Protein AF-A0A523HJ78-F1 (afdb_monomer)

Structure (mmCIF, N/CA/C/O backbone):
data_AF-A0A523HJ78-F1
#
_entry.id   AF-A0A523HJ78-F1
#
loop_
_atom_site.group_PDB
_atom_site.id
_atom_site.type_symbol
_atom_site.label_atom_id
_atom_site.label_alt_id
_atom_site.label_comp_id
_atom_site.label_asym_id
_atom_site.label_entity_id
_atom_site.label_seq_id
_atom_site.pdbx_PDB_ins_code
_atom_site.Cartn_x
_atom_site.Cartn_y
_atom_site.Cartn_z
_atom_site.occupancy
_atom_site.B_iso_or_equiv
_atom_site.auth_seq_id
_atom_site.auth_comp_id
_atom_site.auth_asym_id
_atom_site.auth_atom_id
_atom_site.pdbx_PDB_model_num
ATOM 1 N N . MET A 1 1 ? -16.618 4.030 14.681 1.00 88.31 1 MET A N 1
ATOM 2 C CA . MET A 1 1 ? -16.166 2.659 14.354 1.00 88.31 1 MET A CA 1
ATOM 3 C C . MET A 1 1 ? -16.275 2.341 12.860 1.00 88.31 1 MET A C 1
ATOM 5 O O . MET A 1 1 ? -15.253 2.051 12.257 1.00 88.31 1 MET A O 1
ATOM 9 N N . ASN A 1 2 ? -17.450 2.481 12.231 1.00 92.19 2 ASN A N 1
ATOM 10 C CA . ASN A 1 2 ? -17.674 2.124 10.814 1.00 92.19 2 ASN A CA 1
ATOM 11 C C . ASN A 1 2 ? -16.677 2.737 9.815 1.00 92.19 2 ASN A C 1
ATOM 13 O O . ASN A 1 2 ? -16.210 2.039 8.924 1.00 92.19 2 ASN A O 1
ATOM 17 N N . TYR A 1 3 ? -16.302 4.008 9.984 1.00 95.19 3 TYR A N 1
ATOM 18 C CA . TYR A 1 3 ? -15.276 4.649 9.150 1.00 95.19 3 TYR A CA 1
ATOM 19 C C . TYR A 1 3 ? -13.937 3.888 9.161 1.00 95.19 3 TYR A C 1
ATOM 21 O O . TYR A 1 3 ? -13.373 3.631 8.105 1.00 95.19 3 TYR A O 1
ATOM 29 N N . ILE A 1 4 ? -13.456 3.481 10.343 1.00 95.50 4 ILE A N 1
ATOM 30 C CA . ILE A 1 4 ? -12.181 2.759 10.499 1.00 95.50 4 ILE A CA 1
ATOM 31 C C . ILE A 1 4 ? -12.252 1.427 9.750 1.00 95.50 4 ILE A C 1
ATOM 33 O O . ILE A 1 4 ? -11.344 1.098 8.998 1.00 95.50 4 ILE A O 1
ATOM 37 N N . ILE A 1 5 ? -13.361 0.700 9.898 1.00 97.25 5 ILE A N 1
ATOM 38 C CA . ILE A 1 5 ? -13.595 -0.565 9.191 1.00 97.25 5 ILE A CA 1
ATOM 39 C C . ILE A 1 5 ? -13.517 -0.353 7.675 1.00 97.25 5 ILE A C 1
ATOM 41 O O . ILE A 1 5 ? -12.787 -1.066 6.990 1.00 97.25 5 ILE A O 1
ATOM 45 N N . TRP A 1 6 ? -14.221 0.650 7.149 1.00 97.50 6 TRP A N 1
ATOM 46 C CA . TRP A 1 6 ? -14.258 0.905 5.710 1.00 97.50 6 TRP A CA 1
ATOM 47 C C . TRP A 1 6 ? -12.924 1.368 5.136 1.00 97.50 6 TRP A C 1
ATOM 49 O O . TRP A 1 6 ? -12.568 0.919 4.052 1.00 97.50 6 TRP A O 1
ATOM 59 N N . VAL A 1 7 ? -12.153 2.181 5.862 1.00 96.81 7 VAL A N 1
ATOM 60 C CA . VAL A 1 7 ? -10.800 2.572 5.435 1.00 96.81 7 VAL A CA 1
ATOM 61 C C . VAL A 1 7 ? -9.932 1.336 5.188 1.00 96.81 7 VAL A C 1
ATOM 63 O O . VAL A 1 7 ? -9.307 1.227 4.137 1.00 96.81 7 VAL A O 1
ATOM 66 N N . TYR A 1 8 ? -9.932 0.369 6.108 1.00 97.12 8 TYR A N 1
ATOM 67 C CA . TYR A 1 8 ? -9.113 -0.837 5.958 1.00 97.12 8 TYR A CA 1
ATOM 68 C C . TYR A 1 8 ? -9.699 -1.829 4.950 1.00 97.12 8 TYR A C 1
ATOM 70 O O . TYR A 1 8 ? -8.938 -2.456 4.221 1.00 97.12 8 TYR A O 1
ATOM 78 N N . ARG A 1 9 ? -11.029 -1.939 4.824 1.00 97.56 9 ARG A N 1
ATOM 79 C CA . ARG A 1 9 ? -11.652 -2.773 3.778 1.00 97.56 9 ARG A CA 1
ATOM 80 C C . ARG A 1 9 ? -11.354 -2.264 2.379 1.00 97.56 9 ARG A C 1
ATOM 82 O O . ARG A 1 9 ? -10.978 -3.049 1.516 1.00 97.56 9 ARG A O 1
ATOM 89 N N . LEU A 1 10 ? -11.511 -0.963 2.154 1.00 96.88 10 LEU A N 1
ATOM 90 C CA . LEU A 1 10 ? -11.207 -0.361 0.860 1.00 96.88 10 LEU A CA 1
ATOM 91 C C . LEU A 1 10 ? -9.705 -0.441 0.567 1.00 96.88 10 LEU A C 1
ATOM 93 O O . LEU A 1 10 ? -9.334 -0.751 -0.561 1.00 96.88 10 LEU A O 1
ATOM 97 N N . GLY A 1 11 ? -8.855 -0.270 1.584 1.00 95.38 11 GLY A N 1
ATOM 98 C CA . GLY A 1 11 ? -7.416 -0.504 1.472 1.00 95.38 11 GLY A CA 1
ATOM 99 C C . GLY A 1 11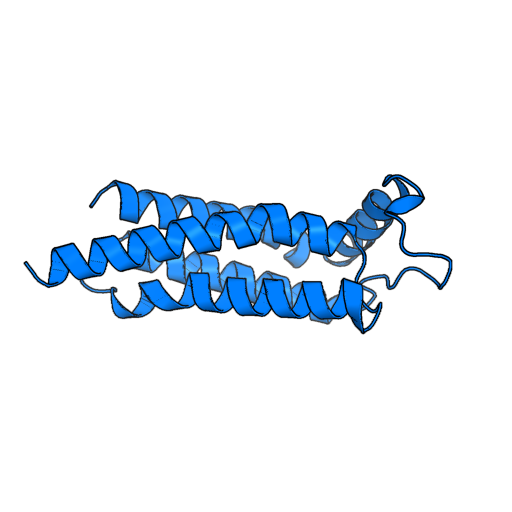 ? -7.074 -1.943 1.071 1.00 95.38 11 GLY A C 1
ATOM 100 O O . GLY A 1 11 ? -6.277 -2.156 0.159 1.00 95.38 11 GLY A O 1
ATOM 101 N N . ALA A 1 12 ? -7.728 -2.936 1.683 1.00 96.56 12 ALA A N 1
ATOM 102 C CA . ALA A 1 12 ? -7.568 -4.346 1.333 1.00 96.56 12 ALA A CA 1
ATOM 103 C C . ALA A 1 12 ? -7.986 -4.632 -0.116 1.00 96.56 12 ALA A C 1
ATOM 105 O O . ALA A 1 12 ? -7.216 -5.212 -0.879 1.00 96.56 12 ALA A O 1
ATOM 106 N N . ILE A 1 13 ? -9.173 -4.166 -0.517 1.00 95.69 13 ILE A N 1
ATOM 107 C CA . ILE A 1 13 ? -9.682 -4.321 -1.885 1.00 95.69 13 ILE A CA 1
ATOM 108 C C . ILE A 1 13 ? -8.730 -3.665 -2.888 1.00 95.69 13 ILE A C 1
ATOM 110 O O . ILE A 1 13 ? -8.387 -4.280 -3.896 1.00 95.69 13 ILE A O 1
ATOM 114 N N . SER A 1 14 ? -8.258 -2.450 -2.596 1.00 92.62 14 SER A N 1
ATOM 115 C CA . SER A 1 14 ? -7.275 -1.750 -3.423 1.00 92.62 14 SER A CA 1
ATOM 116 C C . SER A 1 14 ? -6.012 -2.590 -3.603 1.00 92.62 14 SER A C 1
ATOM 118 O O . SER A 1 14 ? -5.589 -2.796 -4.736 1.00 92.62 14 SER A O 1
ATOM 120 N N . ASN A 1 15 ? -5.432 -3.107 -2.515 1.00 92.94 15 ASN A N 1
ATOM 121 C CA . ASN A 1 15 ? -4.224 -3.925 -2.582 1.00 92.94 15 ASN A CA 1
ATOM 122 C C . ASN A 1 15 ? -4.446 -5.224 -3.373 1.00 92.94 15 ASN A C 1
ATOM 124 O O . ASN A 1 15 ? -3.601 -5.569 -4.194 1.00 92.94 15 ASN A O 1
ATOM 128 N N . TRP A 1 16 ? -5.568 -5.928 -3.196 1.00 94.38 16 TRP A N 1
ATOM 129 C CA . TRP A 1 16 ? -5.876 -7.111 -4.009 1.00 94.38 16 TRP A CA 1
ATOM 130 C C . TRP A 1 16 ? -5.968 -6.773 -5.500 1.00 94.38 16 TRP A C 1
ATOM 132 O O . TRP A 1 16 ? -5.332 -7.442 -6.311 1.00 94.38 16 TRP A O 1
ATOM 142 N N . LEU A 1 17 ? -6.700 -5.718 -5.867 1.00 89.88 17 LEU A N 1
ATOM 143 C CA . LEU A 1 17 ? -6.899 -5.341 -7.270 1.00 89.88 17 LEU A CA 1
ATOM 144 C C . LEU A 1 17 ? -5.588 -4.969 -7.969 1.00 89.88 17 LEU A C 1
ATOM 146 O O . LEU A 1 17 ? -5.347 -5.418 -9.089 1.00 89.88 17 LEU A O 1
ATOM 150 N N . VAL A 1 18 ? -4.728 -4.182 -7.315 1.00 85.06 18 VAL A N 1
ATOM 151 C CA . VAL A 1 18 ? -3.473 -3.724 -7.935 1.00 85.06 18 VAL A CA 1
ATOM 152 C C . VAL A 1 18 ? -2.402 -4.812 -8.015 1.00 85.06 18 VAL A C 1
ATOM 154 O O . VAL A 1 18 ? -1.525 -4.739 -8.871 1.00 85.06 18 VAL A O 1
ATOM 157 N N . THR A 1 19 ? -2.469 -5.836 -7.160 1.00 87.88 19 THR A N 1
ATOM 158 C CA . THR A 1 19 ? -1.452 -6.902 -7.100 1.00 87.88 19 THR A CA 1
ATOM 159 C C . THR A 1 19 ? -1.830 -8.152 -7.881 1.00 87.88 19 THR A C 1
ATOM 161 O O . THR A 1 19 ? -0.943 -8.852 -8.365 1.00 87.88 19 THR A O 1
ATOM 164 N N . PHE A 1 20 ? -3.126 -8.431 -8.055 1.00 83.88 20 PHE A N 1
ATOM 165 C CA . PHE A 1 20 ? -3.595 -9.670 -8.676 1.00 83.88 20 PHE A CA 1
ATOM 166 C C . PHE A 1 20 ? -3.020 -9.880 -10.083 1.00 83.88 20 PHE A C 1
ATOM 168 O O . PHE A 1 20 ? -2.505 -10.953 -10.395 1.00 83.88 20 PHE A O 1
ATOM 175 N N . ILE A 1 21 ? -3.034 -8.838 -10.919 1.00 79.44 21 ILE A N 1
ATOM 176 C CA . ILE A 1 21 ? -2.528 -8.924 -12.298 1.00 79.44 21 ILE A CA 1
ATOM 177 C C . ILE A 1 21 ? -1.015 -9.171 -12.311 1.00 79.44 21 ILE A C 1
ATOM 179 O O . ILE A 1 21 ? -0.538 -9.985 -13.097 1.00 79.44 21 ILE A O 1
ATOM 183 N N . ALA A 1 22 ? -0.271 -8.531 -11.409 1.00 81.31 22 ALA A N 1
ATOM 184 C CA . ALA A 1 22 ? 1.177 -8.685 -11.323 1.00 81.31 22 ALA A CA 1
ATOM 185 C C . ALA A 1 22 ? 1.608 -10.060 -10.780 1.00 81.31 22 ALA A C 1
ATOM 187 O O . ALA A 1 22 ? 2.696 -10.526 -11.107 1.00 81.31 22 ALA A O 1
ATOM 188 N N . ILE A 1 23 ? 0.748 -10.745 -10.018 1.00 82.94 23 ILE A N 1
ATOM 189 C CA . ILE A 1 23 ? 0.959 -12.139 -9.599 1.00 82.94 23 ILE A CA 1
ATOM 190 C C . ILE A 1 23 ? 0.668 -13.108 -10.754 1.00 82.94 23 ILE A C 1
ATOM 192 O O . ILE A 1 23 ? 1.446 -14.026 -10.999 1.00 82.94 23 ILE A O 1
ATOM 196 N N . VAL A 1 24 ? -0.444 -12.911 -11.470 1.00 86.25 24 VAL A N 1
ATOM 197 C CA . VAL A 1 24 ? -0.896 -13.832 -12.529 1.00 86.25 24 VAL A CA 1
ATOM 198 C C . VAL A 1 24 ? -0.081 -13.675 -13.816 1.00 86.25 24 VAL A C 1
ATOM 200 O O . VAL A 1 24 ? 0.173 -14.657 -14.512 1.00 86.25 24 VAL A O 1
ATOM 203 N N . ASN A 1 25 ? 0.329 -12.451 -14.155 1.00 86.56 25 ASN A N 1
ATOM 204 C CA . ASN A 1 25 ? 1.048 -12.144 -15.389 1.00 86.56 25 ASN A CA 1
ATOM 205 C C . ASN A 1 25 ? 2.120 -11.052 -15.173 1.00 86.56 25 ASN A C 1
ATOM 207 O O . ASN A 1 25 ? 2.005 -9.940 -15.704 1.00 86.56 25 ASN A O 1
ATOM 211 N N . PRO A 1 26 ? 3.194 -11.365 -14.423 1.00 82.62 26 PRO A N 1
ATOM 212 C CA . PRO A 1 26 ? 4.230 -10.400 -14.047 1.00 82.62 26 PRO A CA 1
ATOM 213 C C . PRO A 1 26 ? 4.939 -9.786 -15.256 1.00 82.62 26 PRO A C 1
ATOM 215 O O . PRO A 1 26 ? 5.237 -8.595 -15.254 1.00 82.62 26 PRO A O 1
ATOM 218 N N . ASN A 1 27 ? 5.160 -10.562 -16.322 1.00 82.56 27 ASN A N 1
ATOM 219 C CA . ASN A 1 27 ? 5.811 -10.063 -17.535 1.00 82.56 27 ASN A CA 1
ATOM 220 C C . ASN A 1 27 ? 4.968 -8.979 -18.219 1.00 82.56 27 ASN A C 1
ATOM 222 O O . ASN A 1 27 ? 5.492 -7.941 -18.617 1.00 82.56 27 ASN A O 1
ATOM 226 N N . SER A 1 28 ? 3.650 -9.184 -18.320 1.00 83.31 28 SER A N 1
ATOM 227 C CA . SER A 1 28 ? 2.763 -8.176 -18.912 1.00 83.31 28 SER A CA 1
ATOM 228 C C . SER A 1 28 ? 2.636 -6.943 -18.023 1.00 83.31 28 SER A C 1
ATOM 230 O O . SER A 1 28 ? 2.601 -5.830 -18.540 1.00 83.31 28 SER A O 1
ATOM 232 N N . SER A 1 29 ? 2.635 -7.112 -16.698 1.00 81.12 29 SER A N 1
ATOM 233 C CA . SER A 1 29 ? 2.658 -5.992 -15.750 1.00 81.12 29 SER A CA 1
ATOM 234 C C . SER A 1 29 ? 3.950 -5.174 -15.835 1.00 81.12 29 SER A C 1
ATOM 236 O O . SER A 1 29 ? 3.885 -3.947 -15.875 1.00 81.12 29 SER A O 1
ATOM 238 N N . ALA A 1 30 ? 5.114 -5.822 -15.936 1.00 76.81 30 ALA A N 1
ATOM 239 C CA . ALA A 1 30 ? 6.391 -5.141 -16.150 1.00 76.81 30 ALA A CA 1
ATOM 240 C C . ALA A 1 30 ? 6.399 -4.355 -17.475 1.00 76.81 30 ALA A C 1
ATOM 242 O O . ALA A 1 30 ? 6.789 -3.186 -17.507 1.00 76.81 30 ALA A O 1
ATOM 243 N N . ASN A 1 31 ? 5.884 -4.962 -18.549 1.00 79.81 31 ASN A N 1
ATOM 244 C CA . ASN A 1 31 ? 5.755 -4.307 -19.850 1.00 79.81 31 ASN A CA 1
ATOM 245 C C . ASN A 1 31 ? 4.782 -3.120 -19.816 1.00 79.81 31 ASN A C 1
ATOM 247 O O . ASN A 1 31 ? 5.044 -2.102 -20.455 1.00 79.81 31 ASN A O 1
ATOM 251 N N . LEU A 1 32 ? 3.684 -3.217 -19.057 1.00 81.06 32 LEU A N 1
ATOM 252 C CA . LEU A 1 32 ? 2.716 -2.131 -18.902 1.00 81.06 32 LEU A CA 1
ATOM 253 C C . LEU A 1 32 ? 3.362 -0.889 -18.282 1.00 81.06 32 LEU A C 1
ATOM 255 O O . LEU A 1 32 ? 3.148 0.210 -18.784 1.00 81.06 32 LEU A O 1
ATOM 259 N N . PHE A 1 33 ? 4.189 -1.041 -17.243 1.00 77.69 33 PHE A N 1
ATOM 260 C CA . PHE A 1 33 ? 4.919 0.098 -16.677 1.00 77.69 33 PHE A CA 1
ATOM 261 C C . PHE A 1 33 ? 5.862 0.735 -17.702 1.00 77.69 33 PHE A C 1
ATOM 263 O O . PHE A 1 33 ? 5.894 1.958 -17.805 1.00 77.69 33 PHE A O 1
ATOM 270 N N . GLY A 1 34 ? 6.551 -0.063 -18.523 1.00 74.81 34 GLY A N 1
ATOM 271 C CA . GLY A 1 34 ? 7.353 0.458 -19.636 1.00 74.81 34 GLY A CA 1
ATOM 272 C C . GLY A 1 34 ? 6.522 1.259 -20.649 1.00 74.81 34 GLY A C 1
ATOM 273 O O . GLY A 1 34 ? 6.881 2.382 -20.998 1.00 74.81 34 GLY A O 1
ATOM 274 N N . GLN A 1 35 ? 5.368 0.726 -21.065 1.00 81.38 35 GLN A N 1
ATOM 275 C CA . GLN A 1 35 ? 4.454 1.396 -22.002 1.00 81.38 35 GLN A CA 1
ATOM 276 C C . GLN A 1 35 ? 3.827 2.672 -21.427 1.00 81.38 35 GLN A C 1
ATOM 278 O O . GLN A 1 35 ? 3.583 3.630 -22.158 1.00 81.38 35 GLN A O 1
ATOM 283 N N . LEU A 1 36 ? 3.517 2.692 -20.130 1.00 83.38 36 LEU A N 1
ATOM 284 C CA . LEU A 1 36 ? 2.972 3.876 -19.472 1.00 83.38 36 LEU A CA 1
ATOM 285 C C . LEU A 1 36 ? 4.052 4.942 -19.275 1.00 83.38 36 LEU A C 1
ATOM 287 O O . LEU A 1 36 ? 3.783 6.119 -19.497 1.00 83.38 36 LEU A O 1
ATOM 291 N N . GLN A 1 37 ? 5.279 4.538 -18.935 1.00 80.62 37 GLN A N 1
ATOM 292 C CA . GLN A 1 37 ? 6.421 5.442 -18.825 1.00 80.62 37 GLN A CA 1
ATOM 293 C C . GLN A 1 37 ? 6.683 6.171 -20.150 1.00 80.62 37 GLN A C 1
ATOM 295 O O . GLN A 1 37 ? 6.865 7.386 -20.142 1.00 80.62 37 GLN A O 1
ATOM 300 N N . SER A 1 38 ? 6.631 5.468 -21.288 1.00 80.00 38 SER A N 1
ATOM 301 C CA . SER A 1 38 ? 6.839 6.077 -22.611 1.00 80.00 38 SER A CA 1
ATOM 302 C C . SER A 1 38 ? 5.719 7.031 -23.047 1.00 80.00 38 SER A C 1
ATOM 304 O O . SER A 1 38 ? 5.867 7.728 -24.046 1.00 80.00 38 SER A O 1
ATOM 306 N N . ARG A 1 39 ? 4.578 7.049 -22.342 1.00 85.19 39 ARG A N 1
ATOM 307 C CA . ARG A 1 39 ? 3.459 7.976 -22.592 1.00 85.19 39 ARG A CA 1
ATOM 308 C C . ARG A 1 39 ? 3.510 9.238 -21.731 1.00 85.19 39 ARG A C 1
ATOM 310 O O . ARG A 1 39 ? 2.706 10.141 -21.955 1.00 85.19 39 ARG A O 1
ATOM 317 N N . LEU A 1 40 ? 4.398 9.307 -20.739 1.00 82.88 40 LEU A N 1
ATOM 318 C CA . LEU A 1 40 ? 4.571 10.514 -19.929 1.00 82.88 40 LEU A CA 1
ATOM 319 C C . LEU A 1 40 ? 5.206 11.640 -20.769 1.00 82.88 40 LEU A C 1
ATOM 321 O O . LEU A 1 40 ? 5.916 11.343 -21.723 1.00 82.88 40 LEU A O 1
ATOM 325 N N . PRO A 1 41 ? 4.992 12.926 -20.439 1.00 82.44 41 PRO A N 1
ATOM 326 C CA . PRO A 1 41 ? 5.733 14.034 -21.047 1.00 82.44 41 PRO A CA 1
ATOM 327 C C . PRO A 1 41 ? 7.250 13.823 -20.946 1.00 82.44 41 PRO A C 1
ATOM 329 O O . PRO A 1 41 ? 7.713 13.323 -19.923 1.00 82.44 41 PRO A O 1
ATOM 332 N N . GLU A 1 42 ? 8.028 14.250 -21.947 1.00 74.50 42 GLU A N 1
ATOM 333 C CA . GLU A 1 42 ? 9.498 14.088 -21.965 1.00 74.50 42 GLU A CA 1
ATOM 334 C C . GLU A 1 42 ? 10.180 14.622 -20.697 1.00 74.50 42 GLU A C 1
ATOM 336 O O . GLU A 1 42 ? 11.135 14.033 -20.207 1.00 74.50 42 GLU A O 1
ATOM 341 N N . THR A 1 43 ? 9.641 15.683 -20.093 1.00 75.88 43 THR A N 1
ATOM 342 C CA . THR A 1 43 ? 10.134 16.250 -18.827 1.00 75.88 43 THR A CA 1
ATOM 343 C C . THR A 1 43 ? 10.004 15.306 -17.625 1.00 75.88 43 THR A C 1
ATOM 345 O O . THR A 1 43 ? 10.711 15.476 -16.635 1.00 75.88 43 THR A O 1
ATOM 348 N N . LEU A 1 44 ? 9.107 14.319 -17.696 1.00 74.94 44 LEU A N 1
ATOM 349 C CA . LEU A 1 44 ? 8.879 13.277 -16.688 1.00 74.94 44 LEU A CA 1
ATOM 350 C C . LEU A 1 44 ? 9.443 11.913 -17.118 1.00 74.94 44 LEU A C 1
ATOM 352 O O . LEU A 1 44 ? 9.490 10.970 -16.320 1.00 74.94 44 LEU A O 1
ATOM 356 N N . GLN A 1 45 ? 9.890 11.800 -18.369 1.00 69.06 45 GLN A N 1
ATOM 357 C CA . GLN A 1 45 ? 10.698 10.690 -18.846 1.00 69.06 45 GLN A CA 1
ATOM 358 C C . GLN A 1 45 ? 12.143 10.952 -18.414 1.00 69.06 45 GLN A C 1
ATOM 360 O O . GLN A 1 45 ? 12.923 11.552 -19.146 1.00 69.06 45 GLN A O 1
ATOM 365 N N . MET A 1 46 ? 12.479 10.564 -17.178 1.00 62.91 46 MET A N 1
ATOM 366 C CA . MET A 1 46 ? 13.843 10.668 -16.640 1.00 62.91 46 MET A CA 1
ATOM 367 C C . MET A 1 46 ? 14.871 10.232 -17.700 1.00 62.91 46 MET A C 1
ATOM 369 O O . MET A 1 46 ? 14.720 9.179 -18.316 1.00 62.91 46 MET A O 1
ATOM 373 N N . GLY A 1 47 ? 15.830 11.114 -17.994 1.00 52.31 47 GLY A N 1
ATOM 374 C CA . GLY A 1 47 ? 16.512 11.155 -19.288 1.00 52.31 47 GLY A CA 1
ATOM 375 C C . GLY A 1 47 ? 17.309 9.904 -19.678 1.00 52.31 47 GLY A C 1
ATOM 376 O O . GLY A 1 47 ? 18.071 9.379 -18.878 1.00 52.31 47 GLY A O 1
ATOM 377 N N . HIS A 1 48 ? 17.146 9.515 -20.951 1.00 45.31 48 HIS A N 1
ATOM 378 C CA . HIS A 1 48 ? 18.038 8.839 -21.922 1.00 45.31 48 HIS A CA 1
ATOM 379 C C . HIS A 1 48 ? 18.986 7.686 -21.538 1.00 45.31 48 HIS A C 1
ATOM 381 O O . HIS A 1 48 ? 19.566 7.089 -22.445 1.00 45.31 48 HIS A O 1
ATOM 387 N N . ASN A 1 49 ? 19.120 7.290 -20.278 1.00 46.97 49 ASN A N 1
ATOM 388 C CA . ASN A 1 49 ? 19.782 6.043 -19.922 1.00 46.97 49 ASN A CA 1
ATOM 389 C C . ASN A 1 49 ? 18.699 4.983 -19.776 1.00 46.97 49 ASN A C 1
ATOM 391 O O . ASN A 1 49 ? 17.795 5.148 -18.964 1.00 46.97 49 ASN A O 1
ATOM 395 N N . ALA A 1 50 ? 18.770 3.976 -20.653 1.00 50.25 50 ALA A N 1
ATOM 396 C CA . ALA A 1 50 ? 17.909 2.800 -20.755 1.00 50.25 50 ALA A CA 1
ATOM 397 C C . ALA A 1 50 ? 16.954 2.645 -19.568 1.00 50.25 50 ALA A C 1
ATOM 399 O O . ALA A 1 50 ? 17.410 2.383 -18.455 1.00 50.25 50 ALA A O 1
ATOM 400 N N . PHE A 1 51 ? 15.651 2.825 -19.824 1.00 53.22 51 PHE A N 1
ATOM 401 C CA . PHE A 1 51 ? 14.600 2.644 -18.827 1.00 53.22 51 PHE A CA 1
ATOM 402 C C . PHE A 1 51 ? 14.956 1.458 -17.929 1.00 53.22 51 PHE A C 1
ATOM 404 O O . PHE A 1 51 ? 15.157 0.367 -18.477 1.00 53.22 51 PHE A O 1
ATOM 411 N N . PRO A 1 52 ? 15.045 1.628 -16.597 1.00 54.06 52 PRO A N 1
ATOM 412 C CA . PRO A 1 52 ? 15.122 0.490 -15.708 1.00 54.06 52 PRO A CA 1
ATOM 413 C C . PRO A 1 52 ? 13.778 -0.212 -15.837 1.00 54.06 52 PRO A C 1
ATOM 415 O O . PRO A 1 52 ? 12.786 0.103 -15.179 1.00 54.06 52 PRO A O 1
ATOM 418 N N . THR A 1 53 ? 13.696 -1.119 -16.798 1.00 54.16 53 THR A N 1
ATOM 419 C CA . THR A 1 53 ? 12.592 -2.039 -16.884 1.00 54.16 53 THR A CA 1
ATOM 420 C C . THR A 1 53 ? 12.625 -2.820 -15.581 1.00 54.16 53 THR A C 1
ATOM 422 O O . THR A 1 53 ? 13.693 -3.207 -15.095 1.00 54.16 53 THR A O 1
ATOM 425 N N . LEU A 1 54 ? 11.452 -3.035 -14.986 1.00 57.84 54 LEU A N 1
ATOM 426 C CA . LEU A 1 54 ? 11.262 -4.027 -13.931 1.00 57.84 54 LEU A CA 1
ATOM 427 C C . LEU A 1 54 ? 11.531 -5.419 -14.536 1.00 57.84 54 LEU A C 1
ATOM 429 O O . LEU A 1 54 ? 10.637 -6.234 -14.716 1.00 57.84 54 LEU A O 1
ATOM 433 N N . ASN A 1 55 ? 12.786 -5.676 -14.899 1.00 59.50 55 ASN A N 1
ATOM 434 C CA . ASN A 1 55 ? 13.279 -6.837 -15.634 1.00 59.50 55 ASN A CA 1
ATOM 435 C C . ASN A 1 55 ? 13.397 -8.069 -14.749 1.00 59.50 55 ASN A C 1
ATOM 437 O O . ASN A 1 55 ? 13.933 -9.089 -15.176 1.00 59.50 55 ASN A O 1
ATOM 441 N N . ASN A 1 56 ? 12.930 -7.980 -13.506 1.00 68.75 56 ASN A N 1
ATOM 442 C CA . ASN A 1 56 ? 12.999 -9.073 -12.566 1.00 68.75 56 ASN A CA 1
ATOM 443 C C . ASN A 1 56 ? 11.578 -9.501 -12.172 1.00 68.75 56 ASN A C 1
ATOM 445 O O . ASN A 1 56 ? 11.064 -9.056 -11.142 1.00 68.75 56 ASN A O 1
ATOM 449 N N . PRO A 1 57 ? 10.924 -10.353 -12.993 1.00 73.62 57 PRO A N 1
ATOM 450 C CA . PRO A 1 57 ? 9.575 -10.853 -12.735 1.00 73.62 57 PRO A CA 1
ATOM 451 C C .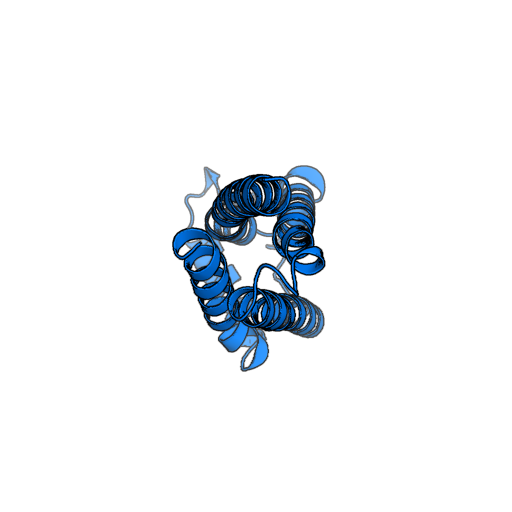 PRO A 1 57 ? 9.427 -11.461 -11.342 1.00 73.62 57 PRO A C 1
ATOM 453 O O . PRO A 1 57 ? 8.403 -11.274 -10.699 1.00 73.62 57 PRO A O 1
ATOM 456 N N . PHE A 1 58 ? 10.469 -12.129 -10.840 1.00 80.06 58 PHE A N 1
ATOM 457 C CA . PHE A 1 58 ? 10.507 -12.667 -9.481 1.00 80.06 58 PHE A CA 1
ATOM 458 C C . PHE A 1 58 ? 10.334 -11.578 -8.414 1.00 80.06 58 PHE A C 1
ATOM 460 O O . PHE A 1 58 ? 9.551 -11.745 -7.481 1.00 80.06 58 PHE A O 1
ATOM 467 N N . LEU A 1 59 ? 11.020 -10.445 -8.565 1.00 78.50 59 LEU A N 1
ATOM 468 C CA . LEU A 1 59 ? 10.960 -9.345 -7.606 1.00 78.50 59 LEU A CA 1
ATOM 469 C C . LEU A 1 59 ? 9.593 -8.645 -7.652 1.00 78.50 59 LEU A C 1
ATOM 471 O O . LEU A 1 59 ? 9.035 -8.317 -6.607 1.00 78.50 59 LEU A O 1
ATOM 475 N N . LEU A 1 60 ? 9.008 -8.516 -8.849 1.00 81.19 60 LEU A N 1
ATOM 476 C CA . LEU A 1 60 ? 7.635 -8.041 -9.032 1.00 81.19 60 LEU A CA 1
ATOM 477 C C . LEU A 1 60 ? 6.607 -8.991 -8.398 1.00 81.19 60 LEU A C 1
ATOM 479 O O . LEU A 1 60 ? 5.680 -8.517 -7.742 1.00 81.19 60 LEU A O 1
ATOM 483 N N . ILE A 1 61 ? 6.777 -10.311 -8.539 1.00 84.56 61 ILE A N 1
ATOM 484 C CA . ILE A 1 61 ? 5.928 -11.313 -7.877 1.00 84.56 61 ILE A CA 1
ATOM 485 C C . ILE A 1 61 ? 6.038 -11.177 -6.360 1.00 84.56 61 ILE A C 1
ATOM 487 O O . ILE A 1 61 ? 5.011 -11.142 -5.693 1.00 84.56 61 ILE A O 1
ATOM 491 N N . ILE A 1 62 ? 7.252 -11.082 -5.806 1.00 86.31 62 ILE A N 1
ATOM 492 C CA . ILE A 1 62 ? 7.439 -10.929 -4.357 1.00 86.31 62 ILE A CA 1
ATOM 493 C C . ILE A 1 62 ? 6.784 -9.647 -3.866 1.00 86.31 62 ILE A C 1
ATOM 495 O O . ILE A 1 62 ? 6.020 -9.690 -2.906 1.00 86.31 62 ILE A O 1
ATOM 499 N N . TRP A 1 63 ? 7.046 -8.515 -4.517 1.00 85.81 63 TRP A N 1
ATOM 500 C CA . TRP A 1 63 ? 6.472 -7.239 -4.104 1.00 85.81 63 TRP A CA 1
ATOM 501 C C . TRP A 1 63 ? 4.939 -7.263 -4.176 1.00 85.81 63 TRP A C 1
ATOM 503 O O . TRP A 1 63 ? 4.263 -6.896 -3.213 1.00 85.81 63 TRP A O 1
ATOM 513 N N . SER A 1 64 ? 4.386 -7.803 -5.263 1.00 87.12 64 SER A N 1
ATOM 514 C CA . SER A 1 64 ? 2.937 -7.954 -5.432 1.00 87.12 64 SER A CA 1
ATOM 515 C C . SER A 1 64 ? 2.346 -8.927 -4.414 1.00 87.12 64 SER A C 1
ATOM 517 O O . SER A 1 64 ? 1.309 -8.646 -3.823 1.00 87.12 64 SER A O 1
ATOM 519 N N . GLY A 1 65 ? 3.025 -10.042 -4.145 1.00 90.50 65 GLY A N 1
ATOM 520 C CA . GLY A 1 65 ? 2.644 -11.020 -3.129 1.00 90.50 65 GLY A CA 1
ATOM 521 C C . GLY A 1 65 ? 2.659 -10.432 -1.719 1.00 90.50 65 GLY A C 1
ATOM 522 O O . GLY A 1 65 ? 1.749 -10.696 -0.937 1.00 90.50 65 GLY A O 1
ATOM 523 N N . MET A 1 66 ? 3.630 -9.570 -1.406 1.00 91.19 66 MET A N 1
ATOM 524 C CA . MET A 1 66 ? 3.681 -8.838 -0.139 1.00 91.19 66 MET A CA 1
ATOM 525 C C . MET A 1 66 ? 2.505 -7.869 -0.011 1.00 91.19 66 MET A C 1
ATOM 527 O O . MET A 1 66 ? 1.807 -7.884 1.001 1.00 91.19 66 MET A O 1
ATOM 531 N N . ALA A 1 67 ? 2.218 -7.065 -1.034 1.00 90.56 67 ALA A N 1
ATOM 532 C CA . ALA A 1 67 ? 1.066 -6.166 -1.008 1.00 90.56 67 ALA A CA 1
ATOM 533 C C . ALA A 1 67 ? -0.279 -6.933 -0.954 1.00 90.56 67 ALA A C 1
ATOM 535 O O . ALA A 1 67 ? -1.205 -6.498 -0.261 1.00 90.56 67 ALA A O 1
ATOM 536 N N . PHE A 1 68 ? -0.366 -8.111 -1.583 1.00 93.44 68 PHE A N 1
ATOM 537 C CA . PHE A 1 68 ? -1.506 -9.032 -1.491 1.00 93.44 68 PHE A CA 1
ATOM 538 C C . PHE A 1 68 ? -1.663 -9.618 -0.078 1.00 93.44 68 PHE A C 1
ATOM 540 O 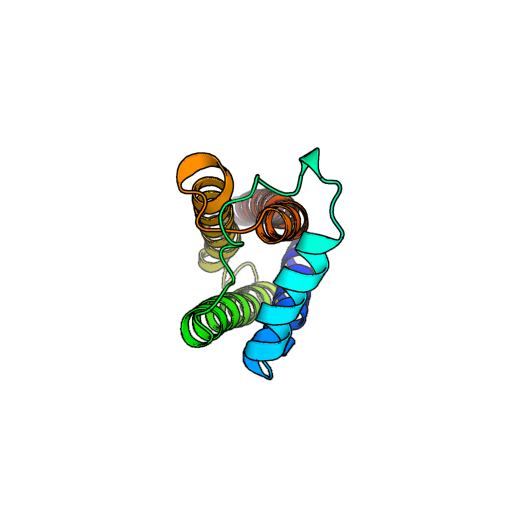O . PHE A 1 68 ? -2.773 -9.684 0.447 1.00 93.44 68 PHE A O 1
ATOM 547 N N . LEU A 1 69 ? -0.562 -9.974 0.591 1.00 94.81 69 LEU A N 1
ATOM 548 C CA . LEU A 1 69 ? -0.563 -10.381 1.999 1.00 94.81 69 LEU A CA 1
ATOM 549 C C . LEU A 1 69 ? -1.082 -9.253 2.904 1.00 94.81 69 LEU A C 1
ATOM 551 O O . LEU A 1 69 ? -1.926 -9.491 3.769 1.00 94.81 69 LEU A O 1
ATOM 555 N N . TRP A 1 70 ? -0.642 -8.011 2.682 1.00 94.81 70 TRP A N 1
ATOM 556 C CA . TRP A 1 70 ? -1.123 -6.857 3.450 1.00 94.81 70 TRP A CA 1
ATOM 557 C C . TRP A 1 70 ? -2.619 -6.596 3.275 1.00 94.81 70 TRP A C 1
ATOM 559 O O . TRP A 1 70 ? -3.261 -6.128 4.215 1.00 94.81 70 TRP A O 1
ATOM 569 N N . ALA A 1 71 ? -3.203 -6.952 2.128 1.00 95.62 71 ALA A N 1
ATOM 570 C CA . ALA A 1 71 ? -4.652 -6.913 1.957 1.00 95.62 71 ALA A CA 1
ATOM 571 C C . ALA A 1 71 ? -5.377 -7.848 2.932 1.00 95.62 71 ALA A C 1
ATOM 573 O O . ALA A 1 71 ? -6.369 -7.437 3.531 1.00 95.62 71 ALA A O 1
ATOM 574 N N . PHE A 1 72 ? -4.858 -9.055 3.179 1.00 97.00 72 PHE A N 1
ATOM 575 C CA . PHE A 1 72 ? -5.426 -9.938 4.202 1.00 97.00 72 PHE A CA 1
ATOM 576 C C . PHE A 1 72 ? -5.284 -9.366 5.606 1.00 97.00 72 PHE A C 1
ATOM 578 O O . PHE A 1 72 ? -6.258 -9.386 6.353 1.00 97.00 72 PHE A O 1
ATOM 585 N N . VAL A 1 73 ? -4.126 -8.794 5.949 1.00 96.69 73 VAL A N 1
ATOM 586 C CA . VAL A 1 73 ? -3.929 -8.141 7.256 1.00 96.69 73 VAL A CA 1
ATOM 587 C C . VAL A 1 73 ? -4.951 -7.020 7.461 1.00 96.69 73 VAL A C 1
ATOM 589 O O . VAL A 1 73 ? -5.569 -6.921 8.522 1.00 96.69 73 VAL A O 1
ATOM 592 N N . MET A 1 74 ? -5.165 -6.188 6.439 1.00 97.56 74 MET A N 1
ATOM 593 C CA . MET A 1 74 ? -6.161 -5.116 6.472 1.00 97.56 74 MET A CA 1
ATOM 594 C C . MET A 1 74 ? -7.593 -5.657 6.569 1.00 97.56 74 MET A C 1
ATOM 596 O O . MET A 1 74 ? -8.396 -5.129 7.340 1.00 97.56 74 MET A O 1
ATOM 600 N N . TRP A 1 75 ? -7.910 -6.724 5.833 1.00 98.00 75 TRP A N 1
ATOM 601 C CA . TRP A 1 75 ? -9.221 -7.366 5.871 1.00 98.00 75 TRP A CA 1
ATOM 602 C C . TRP A 1 75 ? -9.523 -7.976 7.243 1.00 98.00 75 TRP A C 1
ATOM 604 O O . TRP A 1 75 ? -10.581 -7.711 7.815 1.00 98.00 75 TRP A O 1
ATOM 614 N N . GLU A 1 76 ? -8.582 -8.730 7.810 1.00 97.12 76 GLU A N 1
ATOM 615 C CA . GLU A 1 76 ? -8.699 -9.350 9.131 1.00 97.12 76 GLU A CA 1
ATOM 616 C C . GLU A 1 76 ? -8.823 -8.301 10.238 1.00 97.12 76 GLU A C 1
ATOM 618 O O . GLU A 1 76 ? -9.705 -8.397 11.096 1.00 97.12 76 GLU A O 1
ATOM 623 N N . PHE A 1 77 ? -8.004 -7.247 10.182 1.00 97.38 77 PHE A N 1
ATOM 624 C CA . PHE A 1 77 ? -8.157 -6.100 11.070 1.00 97.38 77 PHE A CA 1
ATOM 625 C C . PHE A 1 77 ? -9.563 -5.493 10.966 1.00 97.38 77 PHE A C 1
ATOM 627 O O . PHE A 1 77 ? -10.175 -5.183 11.984 1.00 97.38 77 PHE A O 1
ATOM 634 N N . SER A 1 78 ? -10.103 -5.354 9.752 1.00 97.25 78 SER A N 1
ATOM 635 C CA . SER A 1 78 ? -11.409 -4.724 9.544 1.00 97.25 78 SER A CA 1
ATOM 636 C C . SER A 1 78 ? -12.592 -5.512 10.120 1.00 97.25 78 SER A C 1
ATOM 638 O O . SER A 1 78 ? -13.646 -4.923 10.352 1.00 97.25 78 SER A O 1
ATOM 640 N N . ASN A 1 79 ? -12.440 -6.821 10.353 1.00 97.31 79 ASN A N 1
ATOM 641 C CA . ASN A 1 79 ? -13.500 -7.658 10.921 1.00 97.31 79 ASN A CA 1
ATOM 642 C C . ASN A 1 79 ? -13.671 -7.444 12.428 1.00 97.31 79 ASN A C 1
ATOM 644 O O . ASN A 1 79 ? -14.794 -7.486 12.920 1.00 97.31 79 ASN A O 1
ATOM 648 N N . ASP A 1 80 ? -12.576 -7.182 13.143 1.00 96.56 80 ASP A N 1
ATOM 649 C CA . ASP A 1 80 ? -12.599 -6.824 14.564 1.00 96.56 80 ASP A CA 1
ATOM 650 C C . ASP A 1 80 ? -11.436 -5.870 14.901 1.00 96.56 80 ASP A C 1
ATOM 652 O O . ASP A 1 80 ? -10.376 -6.301 15.374 1.00 96.56 80 ASP A O 1
ATOM 656 N N . PRO A 1 81 ? -11.607 -4.554 14.661 1.00 95.81 81 PRO A N 1
ATOM 657 C CA . PRO A 1 81 ? -10.537 -3.576 14.854 1.00 95.81 81 PRO A CA 1
ATOM 658 C C . PRO A 1 81 ? -10.039 -3.475 16.298 1.00 95.81 81 PRO A C 1
ATOM 660 O O . PRO A 1 81 ? -8.888 -3.106 16.523 1.00 95.81 81 PRO A O 1
ATOM 663 N N . ILE A 1 82 ? -10.895 -3.781 17.279 1.00 95.81 82 ILE A N 1
ATOM 664 C CA . ILE A 1 82 ? -10.562 -3.667 18.703 1.00 95.81 82 ILE A CA 1
ATOM 665 C C . ILE A 1 82 ? -9.680 -4.840 19.117 1.00 95.81 82 ILE A C 1
ATOM 667 O O . ILE A 1 82 ? -8.585 -4.629 19.643 1.00 95.81 82 ILE A O 1
ATOM 671 N N . LYS A 1 83 ? 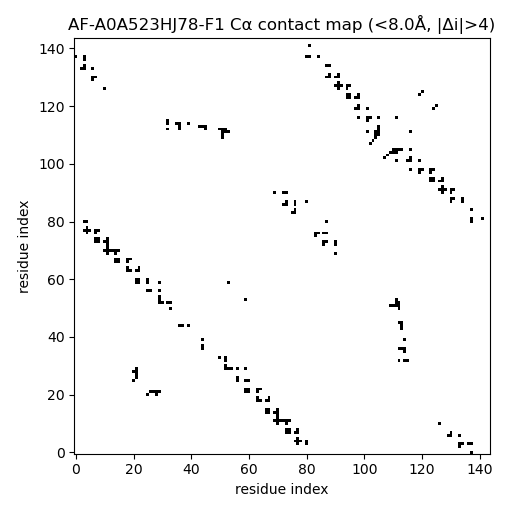-10.105 -6.071 18.816 1.00 96.19 83 LYS A N 1
ATOM 672 C CA . LYS A 1 83 ? -9.307 -7.271 19.093 1.00 96.19 83 LYS A CA 1
ATOM 673 C C . LYS A 1 83 ? -7.978 -7.247 18.340 1.00 96.19 83 LYS A C 1
ATOM 675 O O . LYS A 1 83 ? -6.939 -7.600 18.897 1.00 96.19 83 LYS A O 1
ATOM 680 N N . ASN A 1 84 ? -7.999 -6.767 17.098 1.00 96.00 84 ASN A N 1
ATOM 681 C CA . ASN A 1 84 ? -6.846 -6.764 16.203 1.00 96.00 84 ASN A CA 1
ATOM 682 C C . ASN A 1 84 ? -6.077 -5.434 16.195 1.00 96.00 84 ASN A C 1
ATOM 684 O O . ASN A 1 84 ? -5.281 -5.190 15.290 1.00 96.00 84 ASN A O 1
ATOM 688 N N . PHE A 1 85 ? -6.243 -4.582 17.211 1.00 94.69 85 PHE A N 1
ATOM 689 C CA . PHE A 1 85 ? -5.655 -3.237 17.274 1.00 94.69 85 PHE A CA 1
ATOM 690 C C . PHE A 1 85 ? -4.157 -3.174 16.930 1.00 94.69 85 PHE A C 1
ATOM 692 O O . PHE A 1 85 ? -3.693 -2.247 16.265 1.00 94.69 85 PHE A O 1
ATOM 699 N N . ARG A 1 86 ? -3.380 -4.181 17.349 1.00 94.00 86 ARG A N 1
ATOM 700 C CA . ARG A 1 86 ? -1.932 -4.245 17.089 1.00 94.00 86 ARG A CA 1
ATOM 701 C C . ARG A 1 86 ? -1.596 -4.278 15.595 1.00 94.00 86 ARG A C 1
ATOM 703 O O . ARG A 1 86 ? -0.501 -3.844 15.237 1.00 94.00 86 ARG A O 1
ATOM 710 N N . LEU A 1 87 ? -2.518 -4.749 14.752 1.00 95.75 87 LEU A N 1
ATOM 711 C CA . LEU A 1 87 ? -2.359 -4.819 13.302 1.00 95.75 87 LEU A CA 1
ATOM 712 C C . LEU A 1 87 ? -2.500 -3.450 12.621 1.00 95.75 87 LEU A C 1
ATOM 714 O O . LEU A 1 87 ? -1.876 -3.231 11.587 1.00 95.75 87 LEU A O 1
ATOM 718 N N . ALA A 1 88 ? -3.227 -2.501 13.226 1.00 95.00 88 ALA A N 1
ATOM 719 C CA . ALA A 1 88 ? -3.547 -1.193 12.637 1.00 95.00 88 ALA A CA 1
ATOM 720 C C . ALA A 1 88 ? -2.313 -0.388 12.198 1.00 95.00 88 ALA A C 1
ATOM 722 O O . ALA A 1 88 ? -2.370 0.434 11.287 1.00 95.00 88 ALA A O 1
ATOM 723 N N . LYS A 1 89 ? -1.172 -0.592 12.866 1.00 95.44 89 LYS A N 1
ATOM 724 C CA . LYS A 1 89 ? 0.034 0.185 12.574 1.00 95.44 89 LYS A CA 1
ATOM 725 C C . LYS A 1 89 ? 0.766 -0.254 11.311 1.00 95.44 89 LYS A C 1
ATOM 727 O O . LYS A 1 89 ? 1.430 0.555 10.676 1.00 95.44 89 LYS A O 1
ATOM 732 N N . TYR A 1 90 ? 0.688 -1.533 10.971 1.00 95.88 90 TYR A N 1
ATOM 733 C CA . TYR A 1 90 ? 1.576 -2.090 9.965 1.00 95.88 90 TYR A CA 1
ATOM 734 C C . TYR A 1 90 ? 1.255 -1.650 8.529 1.00 95.88 90 TYR A C 1
ATOM 736 O O . TYR A 1 90 ? 2.213 -1.359 7.819 1.00 95.88 90 TYR A O 1
ATOM 744 N N . PRO A 1 91 ? -0.018 -1.499 8.105 1.00 95.00 91 PRO A N 1
ATOM 745 C CA . PRO A 1 91 ? -0.323 -1.048 6.748 1.00 95.00 91 PRO A CA 1
ATOM 746 C C . PRO A 1 91 ? 0.268 0.320 6.398 1.00 95.00 91 PRO A C 1
ATOM 748 O O . PRO A 1 91 ? 0.809 0.487 5.313 1.00 95.00 91 PRO A O 1
ATOM 751 N N . TRP A 1 92 ? 0.228 1.307 7.302 1.00 95.62 92 TRP A N 1
ATOM 752 C CA . TRP A 1 92 ? 0.858 2.601 7.005 1.00 95.62 92 TRP A CA 1
ATOM 753 C C . TRP A 1 92 ? 2.382 2.567 7.139 1.00 95.62 92 TRP A C 1
ATOM 755 O O . TRP A 1 92 ? 3.050 3.292 6.411 1.00 95.62 92 TRP A O 1
ATOM 765 N N . ILE A 1 93 ? 2.949 1.725 8.014 1.00 95.94 93 ILE A N 1
ATOM 766 C CA . ILE A 1 93 ? 4.409 1.537 8.093 1.00 95.94 93 ILE A CA 1
ATOM 767 C C . ILE A 1 93 ? 4.935 0.941 6.787 1.00 95.94 93 ILE A C 1
ATOM 769 O O . ILE A 1 93 ? 5.911 1.450 6.244 1.00 95.94 93 ILE A O 1
ATOM 773 N N . GLU A 1 94 ? 4.286 -0.104 6.270 1.00 94.00 94 GLU A N 1
ATOM 774 C CA . GLU A 1 94 ? 4.662 -0.708 4.993 1.00 94.00 94 GLU A CA 1
ATOM 775 C C . GLU A 1 94 ? 4.613 0.316 3.863 1.00 94.00 94 GLU A C 1
ATOM 777 O O . GLU A 1 94 ? 5.613 0.502 3.177 1.00 94.00 94 GLU A O 1
ATOM 782 N N . LYS A 1 95 ? 3.509 1.052 3.732 1.00 93.69 95 LYS A N 1
ATOM 783 C CA . LYS A 1 95 ? 3.385 2.078 2.696 1.00 93.69 95 LYS A CA 1
ATOM 784 C C . LYS A 1 95 ? 4.431 3.180 2.814 1.00 93.69 95 LYS A C 1
ATOM 786 O O . LYS A 1 95 ? 4.923 3.646 1.790 1.00 93.69 95 LYS A O 1
ATOM 791 N N . CYS A 1 96 ? 4.824 3.579 4.027 1.00 94.69 96 CYS A N 1
ATOM 792 C CA . CYS A 1 96 ? 5.943 4.505 4.218 1.00 94.69 96 CYS A CA 1
ATOM 793 C C . CYS A 1 96 ? 7.257 3.926 3.674 1.00 94.69 96 CYS A C 1
ATOM 795 O O . CYS A 1 96 ? 7.992 4.634 2.989 1.00 94.69 96 CYS A O 1
ATOM 797 N N . VAL A 1 97 ? 7.546 2.649 3.950 1.00 94.06 97 VAL A N 1
ATOM 798 C CA . VAL A 1 97 ? 8.751 1.966 3.449 1.00 94.06 97 VAL A CA 1
ATOM 799 C C . VAL A 1 97 ? 8.716 1.846 1.924 1.00 94.06 97 VAL A C 1
ATOM 801 O O . VAL A 1 97 ? 9.699 2.194 1.274 1.00 94.06 97 VAL A O 1
ATOM 804 N N . THR A 1 98 ? 7.586 1.429 1.348 1.00 91.75 98 THR A N 1
ATOM 805 C CA . THR A 1 98 ? 7.385 1.314 -0.105 1.00 91.75 98 THR A CA 1
ATOM 806 C C . THR A 1 98 ? 7.525 2.675 -0.793 1.00 91.75 98 THR A C 1
ATOM 808 O O . THR A 1 98 ? 8.283 2.808 -1.755 1.00 91.75 98 THR A O 1
ATOM 811 N N . THR A 1 99 ? 6.889 3.716 -0.246 1.00 92.69 99 THR A N 1
ATOM 812 C CA . THR A 1 99 ? 7.004 5.099 -0.740 1.00 92.69 99 THR A CA 1
ATOM 813 C C . THR A 1 99 ? 8.448 5.580 -0.706 1.00 92.69 99 THR A C 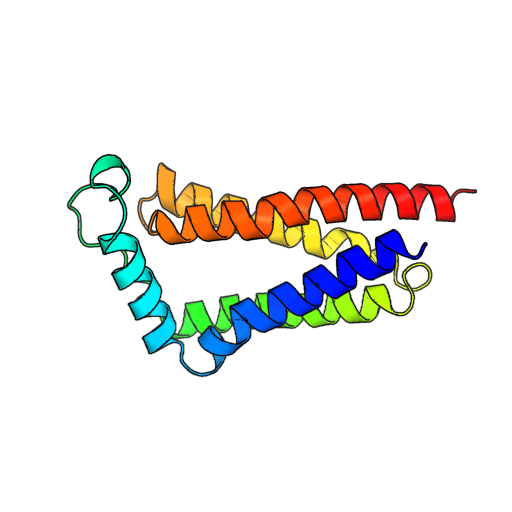1
ATOM 815 O O . THR A 1 99 ? 8.941 6.107 -1.702 1.00 92.69 99 THR A O 1
ATOM 818 N N . TYR A 1 100 ? 9.152 5.369 0.408 1.00 93.62 100 TYR A N 1
ATOM 819 C CA . TYR A 1 100 ? 10.554 5.751 0.539 1.00 93.62 100 TYR A CA 1
ATOM 820 C C . TYR A 1 100 ? 11.451 5.017 -0.466 1.00 93.62 100 TYR A C 1
ATOM 822 O O . TYR A 1 100 ? 12.215 5.667 -1.176 1.00 93.62 100 TYR A O 1
ATOM 830 N N . ALA A 1 101 ? 11.328 3.690 -0.571 1.00 90.38 101 ALA A N 1
ATOM 831 C CA . ALA A 1 101 ? 12.144 2.875 -1.467 1.00 90.38 101 ALA A CA 1
ATOM 832 C C . ALA A 1 101 ? 11.969 3.287 -2.936 1.00 90.38 10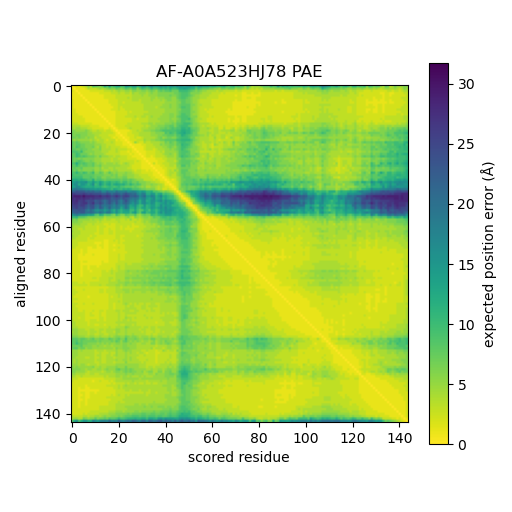1 ALA A C 1
ATOM 834 O O . ALA A 1 101 ? 12.957 3.461 -3.648 1.00 90.38 101 ALA A O 1
ATOM 835 N N . VAL A 1 102 ? 10.727 3.515 -3.376 1.00 88.88 102 VAL A N 1
ATOM 836 C CA . VAL A 1 102 ? 10.449 3.973 -4.744 1.00 88.88 102 VAL A CA 1
ATOM 837 C C . VAL A 1 102 ? 10.938 5.401 -4.967 1.00 88.88 102 VAL A C 1
ATOM 839 O O . VAL A 1 102 ? 11.543 5.672 -5.999 1.00 88.88 102 VAL A O 1
ATOM 842 N N . THR A 1 103 ? 10.745 6.306 -4.003 1.00 90.94 103 THR A N 1
ATOM 843 C CA . THR A 1 103 ? 11.262 7.685 -4.090 1.00 90.94 103 THR A CA 1
ATOM 844 C C . THR A 1 103 ? 12.782 7.690 -4.240 1.00 90.94 103 THR A C 1
ATOM 846 O O . THR A 1 103 ? 13.314 8.393 -5.095 1.00 90.94 103 THR A O 1
ATOM 849 N N . TRP A 1 104 ? 13.487 6.885 -3.442 1.00 90.06 104 TRP A N 1
ATOM 850 C CA . TRP A 1 104 ? 14.939 6.750 -3.519 1.00 90.06 104 TRP A CA 1
ATOM 851 C C . TRP A 1 104 ? 15.383 6.148 -4.860 1.00 90.06 104 TRP A C 1
ATOM 853 O O . TRP A 1 104 ? 16.245 6.715 -5.529 1.00 90.06 104 TRP A O 1
ATOM 863 N N . GLY A 1 105 ? 14.738 5.065 -5.306 1.00 85.19 105 GLY A N 1
ATOM 864 C CA . GLY A 1 105 ? 15.018 4.439 -6.602 1.00 85.19 105 GLY A CA 1
ATOM 865 C C . GLY A 1 105 ? 14.787 5.374 -7.792 1.00 85.19 105 GLY A C 1
ATOM 866 O O . GLY A 1 105 ? 15.512 5.305 -8.777 1.00 85.19 105 GLY A O 1
ATOM 867 N N . VAL A 1 106 ? 13.813 6.281 -7.700 1.00 84.50 106 VAL A N 1
ATOM 868 C CA . VAL A 1 106 ? 13.491 7.257 -8.750 1.00 84.50 106 VAL A CA 1
ATOM 869 C C . VAL A 1 106 ? 14.425 8.469 -8.731 1.00 84.50 106 VAL A C 1
ATOM 871 O O . VAL A 1 106 ? 14.991 8.811 -9.763 1.00 84.50 106 VAL A O 1
ATOM 874 N N . PHE A 1 107 ? 14.600 9.129 -7.584 1.00 86.81 107 PHE A N 1
ATOM 875 C CA . PHE A 1 107 ? 15.274 10.435 -7.526 1.00 86.81 107 PHE A CA 1
ATOM 876 C C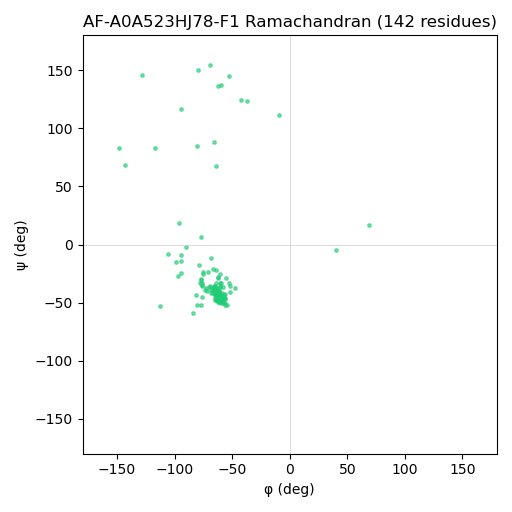 . PHE A 1 107 ? 16.747 10.381 -7.117 1.00 86.81 107 PHE A C 1
ATOM 878 O O . PHE A 1 107 ? 17.443 11.381 -7.282 1.00 86.81 107 PHE A O 1
ATOM 885 N N . ILE A 1 108 ? 17.220 9.262 -6.561 1.00 86.19 108 ILE A N 1
ATOM 886 C CA . ILE A 1 108 ? 18.593 9.131 -6.053 1.00 86.19 108 ILE A CA 1
ATOM 887 C C . ILE A 1 108 ? 19.398 8.135 -6.890 1.00 86.19 108 ILE A C 1
ATOM 889 O O . ILE A 1 108 ? 20.473 8.479 -7.369 1.00 86.19 108 ILE A O 1
ATOM 893 N N . ASP A 1 109 ? 18.881 6.920 -7.071 1.00 82.62 109 ASP A N 1
ATOM 894 C CA . ASP A 1 109 ? 19.610 5.814 -7.714 1.00 82.62 109 ASP A CA 1
ATOM 895 C C . ASP A 1 109 ? 19.319 5.681 -9.217 1.00 82.62 109 ASP A C 1
ATOM 897 O O . ASP A 1 109 ? 20.126 5.148 -9.973 1.00 82.62 109 ASP A O 1
ATOM 901 N N . GLY A 1 110 ? 18.162 6.173 -9.673 1.00 75.44 110 GLY A N 1
ATOM 902 C CA . GLY A 1 110 ? 17.720 6.044 -11.065 1.00 75.44 110 GLY A CA 1
ATOM 903 C C . GLY A 1 110 ? 17.357 4.611 -11.480 1.00 75.44 110 GLY A C 1
ATOM 904 O O . GLY A 1 110 ? 17.280 4.322 -12.671 1.00 75.44 110 GLY A O 1
ATOM 905 N N . SER A 1 111 ? 17.129 3.708 -10.522 1.00 76.81 111 SER A N 1
ATOM 906 C CA . SER A 1 111 ? 16.790 2.295 -10.738 1.00 76.81 111 SER A CA 1
ATOM 907 C C . SER A 1 111 ? 15.292 2.007 -10.845 1.00 76.81 111 SER A C 1
ATOM 909 O O . SER A 1 111 ? 14.907 0.862 -11.090 1.00 76.81 111 SER A O 1
ATOM 911 N N . ALA A 1 112 ? 14.432 3.017 -10.692 1.00 78.12 112 ALA A N 1
ATOM 912 C CA . ALA A 1 112 ? 12.987 2.875 -10.845 1.00 78.12 112 ALA A CA 1
ATOM 913 C C . ALA A 1 112 ? 12.400 3.925 -11.809 1.00 78.12 112 ALA A C 1
ATOM 915 O O . ALA A 1 112 ? 12.865 5.065 -11.853 1.00 78.12 112 ALA A O 1
ATOM 916 N N . PRO A 1 113 ? 11.357 3.577 -12.586 1.00 80.19 113 PRO A N 1
ATOM 917 C CA . PRO A 1 113 ? 10.737 4.506 -13.524 1.00 80.19 113 PRO A CA 1
ATOM 918 C C . PRO A 1 113 ? 9.772 5.480 -12.819 1.00 80.19 113 PRO A C 1
ATOM 920 O O . PRO A 1 113 ? 9.110 5.130 -11.839 1.00 80.19 113 PRO A O 1
ATOM 923 N N . MET A 1 114 ? 9.627 6.696 -13.361 1.00 85.38 114 MET A N 1
ATOM 924 C CA . MET A 1 114 ? 8.781 7.763 -12.791 1.00 85.38 114 MET A CA 1
ATOM 925 C C . MET A 1 114 ? 7.321 7.335 -12.635 1.00 85.38 114 MET A C 1
ATOM 927 O O . MET A 1 114 ? 6.665 7.682 -11.659 1.00 85.38 114 MET A O 1
ATOM 931 N N . VAL A 1 115 ? 6.803 6.542 -13.572 1.00 85.38 115 VAL A N 1
ATOM 932 C CA . VAL A 1 115 ? 5.436 6.022 -13.516 1.00 85.38 115 VAL A CA 1
ATOM 933 C C . VAL A 1 115 ? 5.187 5.180 -12.263 1.00 85.38 115 VAL A C 1
ATOM 935 O O . VAL A 1 115 ? 4.088 5.225 -11.719 1.00 85.38 115 VAL A O 1
ATOM 938 N N . VAL A 1 116 ? 6.197 4.456 -11.767 1.00 83.38 116 VAL A N 1
ATOM 939 C CA . VAL A 1 116 ? 6.086 3.677 -10.525 1.00 83.38 116 VAL A CA 1
ATOM 940 C C . VAL A 1 116 ? 6.042 4.617 -9.325 1.00 83.38 116 VAL A C 1
ATOM 942 O O . VAL A 1 116 ? 5.221 4.412 -8.435 1.00 83.38 116 VAL A O 1
ATOM 945 N N . PHE A 1 117 ? 6.832 5.695 -9.326 1.00 86.94 117 PHE A N 1
ATOM 946 C CA . PHE A 1 117 ? 6.714 6.739 -8.306 1.00 86.94 117 PHE A CA 1
ATOM 947 C C . PHE A 1 117 ? 5.338 7.404 -8.313 1.00 86.94 117 PHE A C 1
ATOM 949 O O . PHE A 1 117 ? 4.724 7.519 -7.260 1.00 86.94 117 PHE A O 1
ATOM 956 N N . LEU A 1 118 ? 4.817 7.788 -9.481 1.00 87.69 118 LEU A N 1
ATOM 957 C CA . LEU A 1 118 ? 3.479 8.372 -9.594 1.00 87.69 118 LEU A CA 1
ATOM 958 C C . LEU A 1 118 ? 2.405 7.398 -9.107 1.00 87.69 118 LEU A C 1
ATOM 960 O O . LEU A 1 118 ? 1.514 7.793 -8.361 1.00 87.69 118 LEU A O 1
ATOM 964 N N . PHE A 1 119 ? 2.510 6.122 -9.479 1.00 85.56 119 PHE A N 1
ATOM 965 C CA . PHE A 1 119 ? 1.608 5.084 -8.998 1.00 85.56 119 PHE A CA 1
ATOM 966 C C . PHE A 1 119 ? 1.611 5.017 -7.466 1.00 85.56 119 PHE A C 1
ATOM 968 O O . PHE A 1 119 ? 0.557 5.162 -6.856 1.00 85.56 119 PHE A O 1
ATOM 975 N N . VAL A 1 120 ? 2.790 4.909 -6.848 1.00 86.94 120 VAL A N 1
ATOM 976 C CA . VAL A 1 120 ? 2.947 4.865 -5.386 1.00 86.94 120 VAL A CA 1
ATOM 977 C C . VAL A 1 120 ? 2.508 6.168 -4.718 1.00 86.94 120 VAL A C 1
ATOM 979 O O . VAL A 1 120 ? 1.889 6.137 -3.662 1.00 86.94 120 VAL A O 1
ATOM 982 N N . LEU A 1 121 ? 2.743 7.325 -5.329 1.00 86.50 121 LEU A N 1
ATOM 983 C CA . LEU A 1 121 ? 2.257 8.604 -4.819 1.00 86.50 121 LEU A CA 1
ATOM 984 C C . LEU A 1 121 ? 0.722 8.617 -4.732 1.00 86.50 121 LEU A C 1
ATOM 986 O O . LEU A 1 121 ? 0.165 9.019 -3.712 1.00 86.50 121 LEU A O 1
ATOM 990 N N . TYR A 1 122 ? 0.034 8.152 -5.778 1.00 83.31 122 TYR A N 1
ATOM 991 C CA . TYR A 1 122 ? -1.429 8.144 -5.818 1.00 83.31 122 TYR A CA 1
ATOM 992 C C . TYR A 1 122 ? -2.056 7.015 -5.001 1.00 83.31 122 TYR A C 1
ATOM 994 O O . TYR A 1 122 ? -3.131 7.212 -4.431 1.00 83.31 122 TYR A O 1
ATOM 1002 N N . THR A 1 123 ? -1.413 5.850 -4.917 1.00 82.62 123 THR A N 1
ATOM 1003 C CA . THR A 1 123 ? -1.922 4.740 -4.112 1.00 82.62 123 THR A CA 1
ATOM 1004 C C . THR A 1 123 ? -1.494 4.888 -2.660 1.00 82.62 123 THR A C 1
ATOM 1006 O O . THR A 1 123 ? -2.334 4.979 -1.770 1.00 82.62 123 THR A O 1
ATOM 1009 N N . ASP A 1 124 ? -0.201 4.949 -2.377 1.00 88.25 124 ASP A N 1
ATOM 1010 C CA . ASP A 1 124 ? 0.312 4.737 -1.029 1.00 88.25 124 ASP A CA 1
ATOM 1011 C C . ASP A 1 124 ? 0.219 5.971 -0.148 1.00 88.25 124 ASP A C 1
ATOM 1013 O O . ASP A 1 124 ? -0.234 5.845 0.987 1.00 88.25 124 ASP A O 1
ATOM 1017 N N . VAL A 1 125 ? 0.556 7.164 -0.645 1.00 88.81 125 VAL A N 1
ATOM 1018 C CA . VAL A 1 125 ? 0.520 8.381 0.190 1.00 88.81 125 VAL A CA 1
ATOM 1019 C C . VAL A 1 125 ? -0.896 8.691 0.668 1.00 88.81 125 VAL A C 1
ATOM 1021 O O . VAL A 1 125 ? -1.096 9.009 1.844 1.00 88.81 125 VAL A O 1
ATOM 1024 N N . LEU A 1 126 ? -1.895 8.5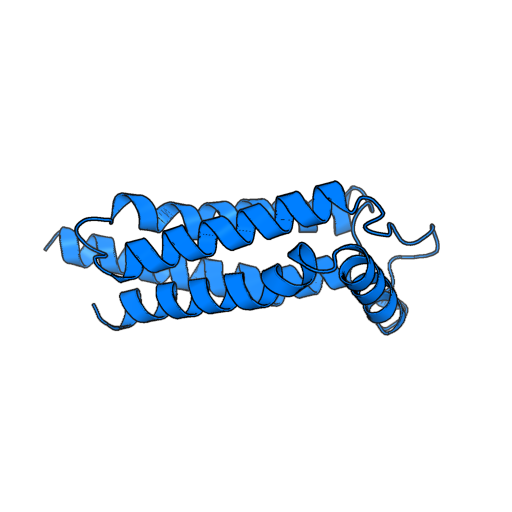11 -0.199 1.00 90.75 126 LEU A N 1
ATOM 1025 C CA . LEU A 1 126 ? -3.299 8.641 0.183 1.00 90.75 126 LEU A CA 1
ATOM 1026 C C . LEU A 1 126 ? -3.669 7.645 1.294 1.00 90.75 126 LEU A C 1
ATOM 1028 O O . LEU A 1 126 ? -4.225 8.031 2.326 1.00 90.75 126 LEU A O 1
ATOM 1032 N N . TRP A 1 127 ? -3.330 6.367 1.111 1.00 94.25 127 TRP A N 1
ATOM 1033 C CA . TRP A 1 127 ? -3.629 5.325 2.091 1.00 94.25 127 TRP A CA 1
ATOM 1034 C C . TRP A 1 127 ? -2.884 5.522 3.418 1.00 94.25 127 TRP A C 1
ATOM 1036 O O . TRP A 1 127 ? -3.481 5.297 4.469 1.00 94.25 127 TRP A O 1
ATOM 1046 N N . ILE A 1 128 ? -1.630 5.992 3.407 1.00 95.38 128 ILE A N 1
ATOM 1047 C CA . ILE A 1 128 ? -0.857 6.318 4.619 1.00 95.38 128 ILE A CA 1
ATOM 1048 C C . ILE A 1 128 ? -1.643 7.294 5.491 1.00 95.38 128 ILE A C 1
ATOM 1050 O O . ILE A 1 128 ? -1.862 7.027 6.675 1.00 95.38 128 ILE A O 1
ATOM 1054 N N . VAL A 1 129 ? -2.108 8.402 4.907 1.00 95.12 129 VAL A N 1
ATOM 1055 C CA . VAL A 1 129 ? -2.850 9.435 5.642 1.00 95.12 129 VAL A CA 1
ATOM 1056 C C . VAL A 1 129 ? -4.131 8.851 6.239 1.00 95.12 129 VAL A C 1
ATOM 1058 O O . VAL A 1 129 ? -4.387 9.010 7.436 1.00 95.12 129 VAL A O 1
ATOM 1061 N N . LEU A 1 130 ? -4.909 8.116 5.440 1.00 96.12 130 LEU A N 1
ATOM 1062 C CA . LEU A 1 130 ? -6.161 7.506 5.893 1.00 96.12 130 LEU A CA 1
ATOM 1063 C C . LEU A 1 130 ? -5.939 6.494 7.028 1.00 96.12 130 LEU A C 1
ATOM 1065 O O . LEU A 1 130 ? -6.665 6.518 8.026 1.00 96.12 130 LEU A O 1
ATOM 1069 N N . PHE A 1 131 ? -4.919 5.640 6.919 1.00 96.75 131 PHE A N 1
ATOM 1070 C CA . PHE A 1 131 ? -4.584 4.643 7.936 1.00 96.75 131 PHE A CA 1
ATOM 1071 C C . PHE A 1 131 ? -4.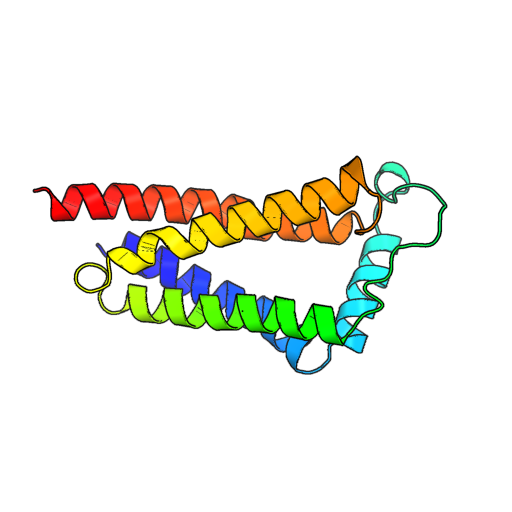056 5.265 9.225 1.00 96.75 131 PHE A C 1
ATOM 1073 O O . PHE A 1 131 ? -4.437 4.804 10.303 1.00 96.75 131 PHE A O 1
ATOM 1080 N N . ILE A 1 132 ? -3.243 6.324 9.150 1.00 97.62 132 ILE A N 1
ATOM 1081 C CA . ILE A 1 132 ? -2.776 7.056 10.334 1.00 97.62 132 ILE A CA 1
ATOM 1082 C C . ILE A 1 132 ? -3.966 7.682 11.066 1.00 97.62 132 ILE A C 1
ATOM 1084 O O . ILE A 1 132 ? -4.116 7.476 12.272 1.00 97.62 132 ILE A O 1
ATOM 1088 N N . ILE A 1 133 ? -4.854 8.380 10.348 1.00 97.12 133 ILE A N 1
ATOM 1089 C CA . ILE A 1 133 ? -6.059 8.985 10.936 1.00 97.12 133 ILE A CA 1
ATOM 1090 C C . ILE A 1 133 ? -6.933 7.906 11.589 1.00 97.12 133 ILE A C 1
ATOM 1092 O O . ILE A 1 133 ? -7.369 8.057 12.733 1.00 97.12 133 ILE A O 1
ATOM 1096 N N . ALA A 1 134 ? -7.166 6.791 10.894 1.00 96.50 134 ALA A N 1
ATOM 1097 C CA . ALA A 1 134 ? -7.960 5.685 11.416 1.00 96.50 134 ALA A CA 1
ATOM 1098 C C . ALA A 1 134 ? -7.315 5.029 12.653 1.00 96.50 134 ALA A C 1
ATOM 1100 O O . ALA A 1 134 ? -8.014 4.745 13.625 1.00 96.50 134 ALA A O 1
ATOM 1101 N N . HIS A 1 135 ? -5.991 4.848 12.664 1.00 96.88 135 HIS A N 1
ATOM 1102 C CA . HIS A 1 135 ? -5.244 4.290 13.795 1.00 96.88 135 HIS A CA 1
ATOM 1103 C C . HIS A 1 135 ? -5.266 5.222 15.019 1.00 96.88 135 HIS A C 1
ATOM 1105 O O . HIS A 1 135 ? -5.481 4.753 16.138 1.00 96.88 135 HIS A O 1
ATOM 1111 N N . ILE A 1 136 ? -5.111 6.538 14.828 1.00 96.88 136 ILE A N 1
ATOM 1112 C CA . ILE A 1 136 ? -5.237 7.534 15.906 1.00 96.88 136 ILE A CA 1
ATOM 1113 C C . ILE A 1 136 ? -6.654 7.517 16.489 1.00 96.88 136 ILE A C 1
ATOM 1115 O O . ILE A 1 136 ? -6.822 7.487 17.707 1.00 96.88 136 ILE A O 1
ATOM 1119 N N . ASN A 1 137 ? -7.681 7.504 15.637 1.00 96.38 137 ASN A N 1
ATOM 1120 C CA . ASN A 1 137 ? -9.071 7.468 16.090 1.00 96.38 137 ASN A CA 1
ATOM 1121 C C . ASN A 1 137 ? -9.396 6.173 16.843 1.00 96.38 137 ASN A C 1
ATOM 1123 O O . ASN A 1 137 ? -10.099 6.219 17.849 1.00 96.38 137 ASN A O 1
ATOM 1127 N N . LEU A 1 138 ? -8.844 5.036 16.415 1.00 95.94 138 LEU A N 1
ATOM 1128 C CA . LEU A 1 138 ? -9.005 3.771 17.127 1.00 95.94 138 LEU A CA 1
ATOM 1129 C C . LEU A 1 138 ? -8.378 3.813 18.526 1.00 95.94 138 LEU A C 1
ATOM 1131 O O . LEU A 1 138 ? -9.013 3.386 19.485 1.00 95.94 138 LEU A O 1
ATOM 1135 N N . ARG A 1 139 ? -7.177 4.392 18.666 1.00 95.25 139 ARG A N 1
ATOM 1136 C CA . ARG A 1 139 ? -6.533 4.589 19.978 1.00 95.25 139 ARG A CA 1
ATOM 1137 C C . ARG A 1 139 ? -7.397 5.400 20.930 1.00 95.25 139 ARG A C 1
ATOM 1139 O O . ARG A 1 139 ? -7.504 5.039 22.093 1.00 95.25 139 ARG A O 1
ATOM 1146 N N . LYS A 1 140 ? -8.014 6.477 20.434 1.00 95.00 140 LYS A N 1
ATOM 1147 C CA . LYS A 1 140 ? -8.917 7.315 21.235 1.00 95.00 140 LYS A CA 1
ATOM 1148 C C . LYS A 1 140 ? -10.132 6.528 21.723 1.00 95.00 140 LYS A C 1
ATOM 1150 O O . LYS A 1 140 ? -10.490 6.659 22.882 1.00 95.00 140 LYS A O 1
ATOM 1155 N N . ILE A 1 141 ? -10.721 5.693 20.863 1.00 93.94 141 ILE A N 1
ATOM 1156 C CA . ILE A 1 141 ? -11.864 4.838 21.224 1.00 93.94 141 ILE A CA 1
ATOM 1157 C C . ILE A 1 141 ? -11.475 3.795 22.277 1.00 93.94 141 ILE A C 1
ATOM 1159 O O . ILE A 1 141 ? -12.288 3.476 23.123 1.00 93.94 141 ILE A O 1
ATOM 1163 N N . MET A 1 142 ? -10.258 3.253 22.225 1.00 92.00 142 MET A N 1
ATOM 1164 C CA . MET A 1 142 ? -9.804 2.245 23.192 1.00 92.00 142 MET A CA 1
ATOM 1165 C C . MET A 1 142 ? -9.368 2.823 24.543 1.00 92.00 142 MET A C 1
ATOM 1167 O O . MET A 1 142 ? -9.195 2.065 25.492 1.00 92.00 142 MET A O 1
ATOM 1171 N N . ALA A 1 143 ? -9.101 4.128 24.607 1.00 89.50 143 ALA A N 1
ATOM 1172 C CA . ALA A 1 143 ? -8.653 4.811 25.818 1.00 89.50 143 ALA A CA 1
ATOM 1173 C C . ALA A 1 143 ? -9.800 5.448 26.621 1.00 89.50 143 ALA A C 1
ATOM 1175 O O . ALA A 1 143 ? -9.567 5.859 27.756 1.00 89.50 143 ALA A O 1
ATOM 1176 N N . GLY A 1 144 ? -10.987 5.574 26.018 1.00 78.19 144 GLY A N 1
ATOM 1177 C CA . GLY A 1 144 ? -12.220 6.024 26.669 1.00 78.19 144 GLY A CA 1
ATOM 1178 C C . GLY A 1 144 ? -13.136 4.852 26.966 1.00 78.19 144 GLY A C 1
ATOM 1179 O O . GLY A 1 144 ? -13.852 4.943 27.983 1.00 78.19 144 GLY A O 1
#

Foldseek 3Di:
DVLLLVLLLVLLVVLCVVLVCLQVPVPVVLVVLVVVLVVDPPVQNPDDDPQLRPPPSVVSNVVSVVSNVSSVLSNVCSVPVLVSLVSLPVLLVVLVVLLVVQCCCVPPVVNHGSSSNVVSVVSRVVSNVSSVVSSVVSVVVNVD

Solvent-accessible surface area (backbone atoms only — not comparable to full-atom values): 7570 Å² total; per-residue (Å²): 110,70,67,48,29,49,55,28,40,53,50,13,53,51,30,40,64,72,18,50,55,27,58,78,40,28,67,61,46,35,48,47,53,54,58,52,36,73,68,45,58,70,93,59,38,76,72,95,60,76,77,45,62,65,81,47,47,68,58,47,29,50,54,23,47,50,43,37,49,49,14,51,55,28,40,58,26,39,76,41,52,76,87,34,46,86,56,54,59,50,65,33,52,50,32,53,51,53,47,49,53,42,47,41,24,41,77,73,71,56,64,37,48,55,52,58,40,53,49,40,53,66,53,32,55,54,47,29,55,54,38,50,54,38,42,54,52,50,52,53,63,75,76,106

Sequence (144 aa):
MNYIIWVYRLGAISNWLVTFIAIVNPNSSANLFGQLQSRLPETLQMGHNAFPTLNNPFLLIIWSGMAFLWAFVMWEFSNDPIKNFRLAKYPWIEKCVTTYAVTWGVFIDGSAPMVVFLFVLYTDVLWIVLFIIAHINLRKIMAG

Radius of gyration: 16.82 Å; Cα contacts (8 Å, |Δi|>4): 159; chains: 1; bounding box: 38×30×49 Å

pLDDT: mean 86.64, std 11.5, range [45.31, 98.0]

Mean predicted aligned error: 5.25 Å

Secondary structure (DSSP, 8-state):
-HHHHHHHHHHHHHHHHHHHHHHH-HHHHHHHHHHHHTTS-GGGS--SS-------HHHHHHHHHHHHHHHHHHHHHHH-TTTTGGGGGHHHHHHHHHHHHHHHIIIII--S-HHHHHHHIIIIIHHHHHHHHHHHHHHHHHH-